Protein AF-A0A0M8N2H1-F1 (afdb_monomer_lite)

InterPro domains:
  IPR018625 Protein Pet100 [PF09803] (1-75)
  IPR018625 Protein Pet100 [PTHR33968] (1-78)

pLDDT: mean 85.59, std 9.1, range [52.84, 96.0]

Foldseek 3Di:
DCPVVVVVVVVCCVVVVVVVVCVVCVPCVCVVVDDPCPDPDPVPDDDDDDDPVSVVVVVVVVVVVVVVVVVVVVVVVVVPD

Radius of gyration: 32.96 Å; chains: 1; bounding box: 69×25×82 Å

Secondary structure (DSSP, 8-state):
--HHHHHHHHHHHHHHHHHHHHHHHHTSHHHHH--TT-SPPGGGS-----SHHHHHHHHHHHHHHHHHHHHHHHHHHHTT-

Organism: Escovopsis weberi (NCBI:txid150374)

Structure (mmCIF, N/CA/C/O backbone):
data_AF-A0A0M8N2H1-F1
#
_entry.id   AF-A0A0M8N2H1-F1
#
loop_
_atom_site.group_PDB
_atom_site.id
_atom_site.type_symbol
_atom_site.label_atom_id
_atom_site.label_alt_id
_atom_site.label_comp_id
_atom_site.label_asym_id
_atom_site.label_entity_id
_atom_site.label_seq_id
_atom_site.pdbx_PDB_ins_code
_atom_site.Cartn_x
_atom_site.Cartn_y
_atom_site.Cartn_z
_atom_site.occupancy
_atom_site.B_iso_or_equiv
_atom_site.auth_seq_id
_atom_site.auth_comp_id
_atom_site.auth_asym_id
_atom_site.auth_atom_id
_atom_site.pdbx_PDB_model_num
ATOM 1 N N . MET A 1 1 ? 38.106 16.231 -35.743 1.00 52.84 1 MET A N 1
ATOM 2 C CA . MET A 1 1 ? 36.917 15.583 -36.340 1.00 52.84 1 MET A CA 1
ATOM 3 C C . MET A 1 1 ? 36.291 14.630 -35.321 1.00 52.84 1 MET A C 1
ATOM 5 O O . MET A 1 1 ? 36.591 13.449 -35.336 1.00 52.84 1 MET A O 1
ATOM 9 N N . GLY A 1 2 ? 35.483 15.146 -34.389 1.00 63.16 2 GLY A N 1
ATOM 10 C CA . GLY A 1 2 ? 34.807 14.323 -33.368 1.00 63.16 2 GLY A CA 1
ATOM 11 C C . GLY A 1 2 ? 33.372 14.758 -33.039 1.00 63.16 2 GLY A C 1
ATOM 12 O O . GLY A 1 2 ? 32.705 14.079 -32.270 1.00 63.16 2 GLY A O 1
ATOM 13 N N . GLY A 1 3 ? 32.885 15.861 -33.627 1.00 61.75 3 GLY A N 1
ATOM 14 C CA . GLY A 1 3 ? 31.574 16.444 -33.305 1.00 61.75 3 GLY A CA 1
ATOM 15 C C . GLY A 1 3 ? 30.390 15.559 -33.702 1.00 61.75 3 GLY A C 1
ATOM 16 O O . GLY A 1 3 ? 29.542 15.274 -32.866 1.00 61.75 3 GLY A O 1
ATOM 17 N N . LEU A 1 4 ? 30.390 15.030 -34.932 1.00 66.19 4 LEU A N 1
ATOM 18 C CA . LEU A 1 4 ? 29.327 14.146 -35.437 1.00 66.19 4 LEU A CA 1
ATOM 19 C C . LEU A 1 4 ? 29.151 12.875 -34.585 1.00 66.19 4 LEU A C 1
ATOM 21 O O . LEU A 1 4 ? 28.029 12.486 -34.279 1.00 66.19 4 LEU A O 1
ATOM 25 N N . ASN A 1 5 ? 30.246 12.263 -34.127 1.00 76.31 5 ASN A N 1
ATOM 26 C CA . ASN A 1 5 ? 30.181 11.063 -33.284 1.00 76.31 5 ASN A CA 1
ATOM 27 C C . ASN A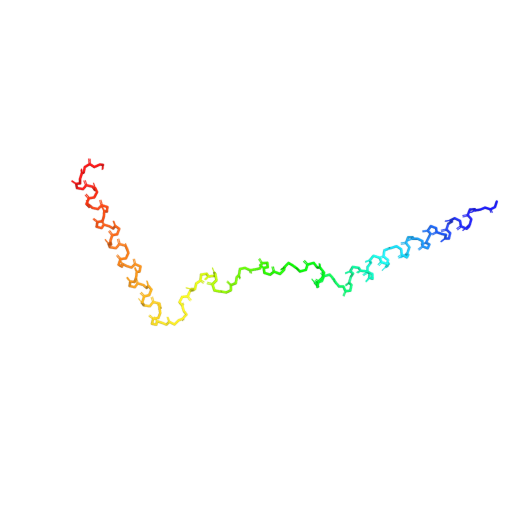 1 5 ? 29.643 11.367 -31.875 1.00 76.31 5 ASN A C 1
ATOM 29 O O . ASN A 1 5 ? 28.931 10.545 -31.298 1.00 76.31 5 ASN A O 1
ATOM 33 N N . LEU A 1 6 ? 29.944 12.552 -31.330 1.00 84.69 6 LEU A N 1
ATOM 34 C CA . LEU A 1 6 ? 29.423 12.985 -30.031 1.00 84.69 6 LEU A CA 1
ATOM 35 C C . LEU A 1 6 ? 27.919 13.278 -30.084 1.00 84.69 6 LEU A C 1
ATOM 37 O O . LEU A 1 6 ? 27.195 12.955 -29.144 1.00 84.69 6 LEU A O 1
ATOM 41 N N . GLU A 1 7 ? 27.441 13.874 -31.175 1.00 86.94 7 GLU A N 1
ATOM 42 C CA . GLU A 1 7 ? 26.018 14.166 -31.369 1.00 86.94 7 GLU A CA 1
ATOM 43 C C . GLU A 1 7 ? 25.189 12.889 -31.511 1.00 86.94 7 GLU A C 1
ATOM 45 O O . GLU A 1 7 ? 24.145 12.770 -30.867 1.00 86.94 7 GLU A O 1
ATOM 50 N N . VAL A 1 8 ? 25.692 11.902 -32.259 1.00 86.69 8 VAL A N 1
ATOM 51 C CA . VAL A 1 8 ? 25.060 10.580 -32.391 1.00 86.69 8 VAL A CA 1
ATOM 52 C C . VAL A 1 8 ? 25.039 9.837 -31.051 1.00 86.69 8 VAL A C 1
ATOM 54 O O . VAL A 1 8 ? 24.012 9.269 -30.682 1.00 86.69 8 VAL A O 1
ATOM 57 N N . PHE A 1 9 ? 26.126 9.891 -30.274 1.00 89.19 9 PHE A N 1
ATOM 58 C CA . PHE A 1 9 ? 26.170 9.298 -28.934 1.00 89.19 9 PHE A CA 1
ATOM 59 C C . PHE A 1 9 ? 25.180 9.966 -27.966 1.00 89.19 9 PHE A C 1
ATOM 61 O O . PHE A 1 9 ? 24.452 9.282 -27.241 1.00 89.19 9 PHE A O 1
ATOM 68 N N . LYS A 1 10 ? 25.108 11.302 -27.975 1.00 87.50 10 LYS A N 1
ATOM 69 C CA . LYS A 1 10 ? 24.160 12.072 -27.158 1.00 87.50 10 LYS A CA 1
ATOM 70 C C . LYS A 1 10 ? 22.714 11.735 -27.520 1.00 87.50 10 LYS A C 1
ATOM 72 O O . LYS A 1 10 ? 21.911 11.476 -26.629 1.00 87.50 10 LYS A O 1
ATOM 77 N N . PHE A 1 11 ? 22.400 11.691 -28.815 1.00 91.44 11 PHE A N 1
ATOM 78 C CA . PHE A 1 11 ? 21.080 11.306 -29.308 1.00 91.44 11 PHE A CA 1
ATOM 79 C C . PHE A 1 11 ? 20.715 9.879 -28.882 1.00 91.44 11 PHE A C 1
ATOM 81 O O . PHE A 1 11 ? 19.657 9.667 -28.293 1.00 91.44 11 PHE A O 1
ATOM 88 N N . GLY A 1 12 ? 21.621 8.919 -29.091 1.00 90.69 12 GLY A N 1
ATOM 89 C CA . GLY A 1 12 ? 21.428 7.535 -28.658 1.00 90.69 12 GLY A CA 1
ATOM 90 C C . GLY A 1 12 ? 21.192 7.428 -27.153 1.00 90.69 12 GLY A C 1
ATOM 91 O O . GLY A 1 12 ? 20.273 6.740 -26.726 1.00 90.69 12 GLY A O 1
ATOM 92 N N . THR A 1 13 ? 21.944 8.175 -26.345 1.00 92.38 13 THR A N 1
ATOM 93 C CA . THR A 1 13 ? 21.773 8.194 -24.887 1.00 92.38 13 THR A CA 1
ATOM 94 C C . THR A 1 13 ? 20.412 8.764 -24.491 1.00 92.38 13 THR A C 1
ATOM 96 O O . THR A 1 13 ? 19.716 8.164 -23.681 1.00 92.38 13 THR A O 1
ATOM 99 N N . TYR A 1 14 ? 19.987 9.880 -25.086 1.00 91.25 14 TYR A N 1
ATOM 100 C CA . TYR A 1 14 ? 18.696 10.506 -24.779 1.00 91.25 14 TYR A CA 1
ATOM 101 C C . TYR A 1 14 ? 17.485 9.687 -25.219 1.00 91.25 14 TYR A C 1
ATOM 103 O O . TYR A 1 14 ? 16.422 9.844 -24.630 1.00 91.25 14 TYR A O 1
ATOM 111 N N . VAL A 1 15 ? 17.631 8.804 -26.206 1.00 92.25 15 VAL A N 1
ATOM 112 C CA . VAL A 1 15 ? 16.565 7.879 -26.610 1.00 92.25 15 VAL A CA 1
ATOM 113 C C . VAL A 1 15 ? 16.606 6.597 -25.774 1.00 92.25 15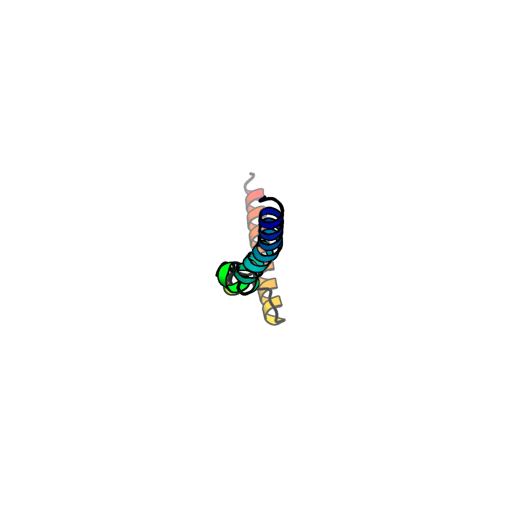 VAL A C 1
ATOM 115 O O . 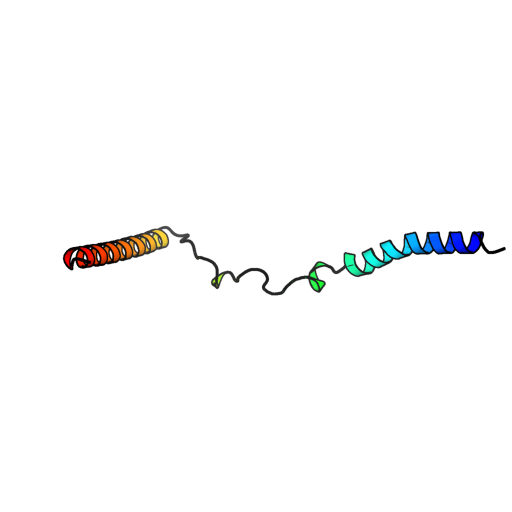VAL A 1 15 ? 15.589 6.182 -25.224 1.00 92.25 15 VAL A O 1
ATOM 118 N N . LEU A 1 16 ? 17.777 5.976 -25.624 1.00 93.12 16 LEU A N 1
ATOM 119 C CA . LEU A 1 16 ? 17.914 4.678 -24.957 1.00 93.12 16 LEU A CA 1
ATOM 120 C C . LEU A 1 16 ? 17.753 4.766 -23.439 1.00 93.12 16 LEU A C 1
ATOM 122 O O . LEU A 1 16 ? 17.213 3.842 -22.838 1.00 93.12 16 LEU A O 1
ATOM 126 N N . PHE A 1 17 ? 18.185 5.859 -22.811 1.00 91.50 17 PHE A N 1
ATOM 127 C CA . PHE A 1 17 ? 18.078 6.039 -21.364 1.00 91.50 17 PHE A CA 1
ATOM 128 C C . PHE A 1 17 ? 16.621 6.029 -20.863 1.00 91.50 17 PHE A C 1
ATOM 130 O O . PHE A 1 17 ? 16.307 5.191 -20.014 1.00 91.50 17 PHE A O 1
ATOM 137 N N . PRO A 1 18 ? 15.694 6.864 -21.382 1.00 92.25 18 PRO A N 1
ATOM 138 C CA . PRO A 1 18 ? 14.300 6.816 -20.946 1.00 92.25 18 PRO A CA 1
ATOM 139 C C . PRO A 1 18 ? 13.612 5.500 -21.324 1.00 92.25 18 PRO A C 1
ATOM 141 O O . PRO A 1 18 ? 12.871 4.962 -20.506 1.00 92.25 18 PRO A O 1
ATOM 144 N N . ILE A 1 19 ? 13.892 4.929 -22.503 1.00 91.75 19 ILE A N 1
ATOM 145 C CA . ILE A 1 19 ? 13.324 3.631 -22.911 1.00 91.75 19 ILE A CA 1
ATOM 146 C C . ILE A 1 19 ? 13.787 2.513 -21.967 1.00 91.75 19 ILE A C 1
ATOM 148 O O . ILE A 1 19 ? 12.976 1.696 -21.537 1.00 91.75 19 ILE A O 1
ATOM 152 N N . GLY A 1 20 ? 15.067 2.495 -21.592 1.00 90.44 20 GLY A N 1
ATOM 153 C CA . GLY A 1 20 ? 15.624 1.521 -20.655 1.00 90.44 20 GLY A CA 1
ATOM 154 C C . GLY A 1 20 ? 15.031 1.648 -19.252 1.00 90.44 20 GLY A C 1
ATOM 155 O O . GLY A 1 20 ? 14.660 0.640 -18.651 1.00 90.44 20 GLY A O 1
ATOM 156 N N . ILE A 1 21 ? 14.864 2.877 -18.752 1.00 88.62 21 ILE A N 1
ATOM 157 C CA . ILE A 1 21 ? 14.181 3.140 -17.476 1.00 88.62 21 ILE A CA 1
ATOM 158 C C . ILE A 1 21 ? 12.729 2.655 -17.536 1.00 88.62 21 ILE A C 1
ATOM 160 O O . ILE A 1 21 ? 12.283 1.961 -16.623 1.00 88.62 21 ILE A O 1
ATOM 164 N N . MET A 1 22 ? 1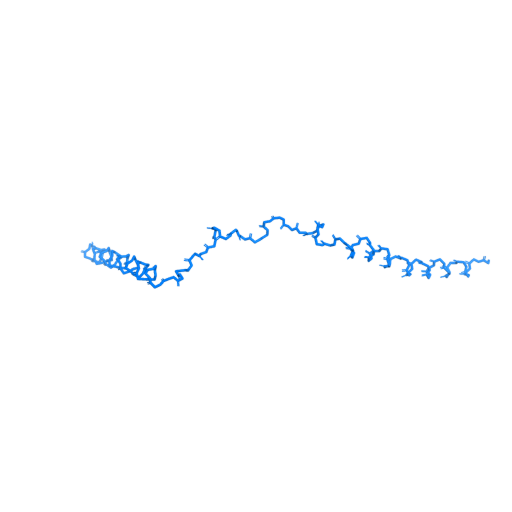2.001 2.954 -18.616 1.00 88.62 22 MET A N 1
ATOM 165 C CA . MET A 1 22 ? 10.628 2.475 -18.788 1.00 88.62 22 MET A CA 1
ATOM 166 C C . MET A 1 22 ? 10.548 0.953 -18.906 1.00 88.62 22 MET A C 1
ATOM 168 O O . MET A 1 22 ? 9.626 0.364 -18.361 1.00 88.62 22 MET A O 1
ATOM 172 N N . TYR A 1 23 ? 11.501 0.291 -19.556 1.00 87.44 23 TYR A N 1
ATOM 173 C CA . TYR A 1 23 ? 11.516 -1.169 -19.641 1.00 87.44 23 TYR A CA 1
ATOM 174 C C . TYR A 1 23 ? 11.783 -1.819 -18.275 1.00 87.44 23 TYR A C 1
ATOM 176 O O . TYR A 1 23 ? 11.094 -2.764 -17.884 1.00 87.44 23 TYR A O 1
ATOM 184 N N . TYR A 1 24 ? 12.751 -1.283 -17.528 1.00 84.81 24 TYR A N 1
ATOM 185 C CA . TYR A 1 24 ? 13.161 -1.814 -16.229 1.00 84.81 24 TYR A CA 1
ATOM 186 C C . TYR A 1 24 ? 12.122 -1.577 -15.128 1.00 84.81 24 TYR A C 1
ATOM 188 O O . TYR A 1 24 ? 11.858 -2.474 -14.329 1.00 84.81 24 TYR A O 1
ATOM 196 N N . PHE A 1 25 ? 11.527 -0.382 -15.072 1.00 83.19 25 PHE A N 1
ATOM 197 C CA . PHE A 1 25 ? 10.524 -0.057 -14.058 1.00 83.19 25 PHE A CA 1
ATOM 198 C C . PHE A 1 25 ? 9.095 -0.335 -14.531 1.00 83.19 25 PHE A C 1
ATOM 200 O O . PHE A 1 25 ? 8.297 -0.852 -13.758 1.00 83.19 25 PHE A O 1
ATOM 207 N N . GLY A 1 26 ? 8.766 -0.051 -15.791 1.00 79.25 26 GLY A N 1
ATOM 208 C CA . GLY A 1 26 ? 7.398 -0.069 -16.325 1.00 79.25 26 GLY A CA 1
ATOM 209 C C . GLY A 1 26 ? 6.735 -1.444 -16.400 1.00 79.25 26 GLY A C 1
ATOM 210 O O . GLY A 1 26 ? 5.512 -1.523 -16.388 1.00 79.25 26 GLY A O 1
ATOM 211 N N . THR A 1 27 ? 7.508 -2.529 -16.443 1.00 80.31 27 THR A N 1
ATOM 212 C CA . THR A 1 27 ? 6.968 -3.892 -16.600 1.00 80.31 27 THR A CA 1
ATOM 213 C C . THR A 1 27 ? 6.703 -4.610 -15.274 1.00 80.31 27 THR A C 1
ATOM 215 O O . THR A 1 27 ? 6.064 -5.661 -15.269 1.00 80.31 27 THR A O 1
ATOM 218 N N . ASN A 1 28 ? 7.176 -4.072 -14.140 1.00 76.50 28 ASN A N 1
ATOM 219 C CA . ASN A 1 28 ? 7.105 -4.754 -12.842 1.00 76.50 28 ASN A CA 1
ATOM 220 C C . ASN A 1 28 ? 6.918 -3.800 -11.645 1.00 76.50 28 ASN A C 1
ATOM 222 O O . ASN A 1 28 ? 7.359 -4.106 -10.541 1.00 76.50 28 ASN A O 1
ATOM 226 N N . LEU A 1 29 ? 6.290 -2.632 -11.833 1.00 76.19 29 LEU A N 1
ATOM 227 C CA . LEU A 1 29 ? 6.071 -1.695 -10.720 1.00 76.19 29 LEU A CA 1
ATOM 228 C C . LEU A 1 29 ? 5.253 -2.318 -9.586 1.00 76.19 29 LEU A C 1
ATOM 230 O O . LEU A 1 29 ? 5.620 -2.163 -8.428 1.00 76.19 29 LEU A O 1
ATOM 234 N N . ASP A 1 30 ? 4.174 -3.023 -9.924 1.00 75.25 30 ASP A N 1
ATOM 235 C CA . ASP A 1 30 ? 3.236 -3.551 -8.934 1.00 75.25 30 ASP A CA 1
ATOM 236 C C . ASP A 1 30 ? 3.940 -4.532 -7.984 1.00 75.25 30 ASP A C 1
ATOM 238 O O . ASP A 1 30 ? 4.150 -4.221 -6.822 1.00 75.25 30 ASP A O 1
ATOM 242 N N . ASN A 1 31 ? 4.485 -5.638 -8.493 1.00 77.50 31 ASN A N 1
ATOM 243 C CA . ASN A 1 31 ? 5.172 -6.637 -7.663 1.00 77.50 31 ASN A CA 1
ATOM 244 C C . ASN A 1 31 ? 6.402 -6.074 -6.910 1.00 77.50 31 ASN A C 1
ATOM 246 O O . ASN A 1 31 ? 6.698 -6.477 -5.787 1.00 77.50 31 ASN A O 1
ATOM 250 N N . ARG A 1 32 ? 7.125 -5.109 -7.494 1.00 76.62 32 ARG A N 1
ATOM 251 C CA . ARG A 1 32 ? 8.349 -4.571 -6.882 1.00 76.62 32 ARG A CA 1
ATOM 252 C C . ARG A 1 32 ? 8.101 -3.507 -5.814 1.00 76.62 32 ARG A C 1
ATOM 254 O O . ARG A 1 32 ? 8.939 -3.348 -4.928 1.00 76.62 32 ARG A O 1
ATOM 261 N N . PHE A 1 33 ? 6.998 -2.768 -5.913 1.00 77.81 33 PHE A N 1
ATOM 262 C CA . PHE A 1 33 ? 6.674 -1.657 -5.014 1.00 77.81 33 PHE A CA 1
ATOM 263 C C . PHE A 1 33 ? 5.405 -1.887 -4.183 1.00 77.81 33 PHE A C 1
ATOM 265 O O . PHE A 1 33 ? 5.055 -1.025 -3.376 1.00 77.81 33 PHE A O 1
ATOM 272 N N . THR A 1 34 ? 4.726 -3.031 -4.312 1.00 81.50 34 THR A N 1
ATOM 273 C CA . THR A 1 34 ? 3.628 -3.387 -3.409 1.00 81.50 34 THR A CA 1
ATOM 274 C C . THR A 1 34 ? 4.148 -3.573 -1.992 1.00 81.50 34 THR A C 1
ATOM 276 O O . THR A 1 34 ? 4.986 -4.434 -1.720 1.00 81.50 34 THR A O 1
ATOM 279 N N . VAL A 1 35 ? 3.603 -2.794 -1.064 1.00 81.69 35 VAL A N 1
ATOM 280 C CA . VAL A 1 35 ? 3.799 -3.020 0.365 1.00 81.69 35 VAL A CA 1
ATOM 281 C C . VAL A 1 35 ? 2.808 -4.096 0.803 1.00 81.69 35 VAL A C 1
ATOM 283 O O . VAL A 1 35 ? 1.592 -3.897 0.761 1.00 81.69 35 VAL A O 1
ATOM 286 N N . GLY A 1 36 ? 3.326 -5.260 1.199 1.00 83.25 36 GLY A N 1
ATOM 287 C CA . GLY A 1 36 ? 2.503 -6.348 1.721 1.00 83.25 36 GLY A CA 1
ATOM 288 C C . GLY A 1 36 ? 1.750 -5.903 2.975 1.00 83.25 36 GLY A C 1
ATOM 289 O O . GLY A 1 36 ? 2.361 -5.407 3.917 1.00 83.25 36 GLY A O 1
ATOM 290 N N . GLY A 1 37 ? 0.424 -6.065 2.979 1.00 79.00 37 GLY A N 1
ATOM 291 C CA . GLY A 1 37 ? -0.414 -5.652 4.110 1.00 79.00 37 GLY A CA 1
ATOM 292 C C . GLY A 1 37 ? -0.561 -4.136 4.268 1.00 79.00 37 GLY A C 1
ATOM 293 O O . GLY A 1 37 ? -0.793 -3.673 5.377 1.00 79.00 37 GLY A O 1
ATOM 294 N N . PHE A 1 38 ? -0.419 -3.360 3.183 1.00 82.94 38 PHE A N 1
ATOM 295 C CA . PHE A 1 38 ? -0.649 -1.910 3.211 1.00 82.94 38 PHE A CA 1
ATOM 296 C C . PHE A 1 38 ? -2.029 -1.537 3.774 1.00 82.94 38 PHE A C 1
ATOM 298 O O . PHE A 1 38 ? -2.158 -0.574 4.526 1.00 82.94 38 PHE A O 1
ATOM 305 N N . TRP A 1 39 ? -3.056 -2.307 3.410 1.00 83.31 39 TRP A N 1
ATOM 306 C CA . TRP A 1 39 ? -4.406 -2.124 3.926 1.00 83.31 39 TRP A CA 1
ATOM 307 C C . TRP A 1 39 ? -4.615 -2.956 5.196 1.00 83.31 39 TRP A C 1
ATOM 309 O O . TRP A 1 39 ? -4.172 -4.110 5.231 1.00 83.31 39 TRP A O 1
ATOM 319 N N . PRO A 1 40 ? -5.305 -2.402 6.213 1.00 86.62 40 PRO A N 1
ATOM 320 C CA . PRO A 1 40 ? -5.689 -3.160 7.395 1.00 86.62 40 PRO A CA 1
ATOM 321 C C . PRO A 1 40 ? -6.522 -4.363 6.972 1.00 86.62 40 PRO A C 1
ATOM 323 O O . PRO A 1 40 ? -7.284 -4.308 5.998 1.00 86.62 40 PRO A O 1
ATOM 326 N N . LYS A 1 41 ? -6.348 -5.468 7.688 1.00 85.88 41 LYS A N 1
ATOM 327 C CA . LYS A 1 41 ? -7.048 -6.694 7.326 1.00 85.88 41 LYS A CA 1
ATOM 328 C C . LYS A 1 41 ? -8.549 -6.525 7.593 1.00 85.88 41 LYS A C 1
ATOM 330 O O . LYS A 1 41 ? -8.915 -5.775 8.499 1.00 85.88 41 LYS A O 1
ATOM 335 N N . PRO A 1 42 ? -9.434 -7.219 6.858 1.00 80.56 42 PRO A N 1
ATOM 336 C CA . PRO A 1 42 ? -10.876 -7.130 7.084 1.00 80.56 42 PRO A CA 1
ATOM 337 C C . PRO A 1 42 ? -11.286 -7.396 8.540 1.00 80.56 42 PRO A C 1
ATOM 339 O O . PRO A 1 42 ? -12.236 -6.788 9.023 1.00 80.56 42 PRO A O 1
ATOM 342 N N . GLU A 1 43 ? -10.540 -8.243 9.256 1.00 81.69 43 GLU A N 1
ATOM 343 C CA . GLU A 1 43 ? -10.782 -8.559 10.669 1.00 81.69 43 GLU A CA 1
ATOM 344 C C . GLU A 1 43 ? -10.474 -7.379 11.607 1.00 81.69 43 GLU A C 1
ATOM 346 O O . GLU A 1 43 ? -11.049 -7.277 12.688 1.00 81.69 43 GLU A O 1
ATOM 351 N N . GLU A 1 44 ? -9.581 -6.478 11.196 1.00 80.38 44 GLU A N 1
ATOM 352 C CA . GLU A 1 44 ? -9.192 -5.270 11.936 1.00 80.38 44 GLU A CA 1
ATOM 353 C C . GLU A 1 44 ? -10.106 -4.079 11.610 1.00 80.38 44 GLU A C 1
ATOM 355 O O . GLU A 1 44 ? -10.082 -3.054 12.296 1.00 80.38 44 GLU A O 1
ATOM 360 N N . CYS A 1 45 ? -10.928 -4.193 10.564 1.00 83.31 45 CYS A N 1
ATOM 361 C CA . CYS A 1 45 ? -11.888 -3.166 10.200 1.00 83.31 45 CYS A CA 1
ATOM 362 C C . CYS A 1 45 ? -13.110 -3.178 11.128 1.00 83.31 45 CYS A C 1
ATOM 364 O O . CYS A 1 45 ? -13.506 -4.191 11.707 1.00 83.31 45 CYS A O 1
ATOM 366 N N . ASN A 1 46 ? -13.760 -2.019 11.245 1.00 83.12 46 ASN A N 1
ATOM 367 C CA . ASN A 1 46 ? -15.024 -1.932 11.964 1.00 83.12 46 ASN A CA 1
ATOM 368 C C . ASN A 1 46 ? -16.101 -2.755 11.235 1.00 83.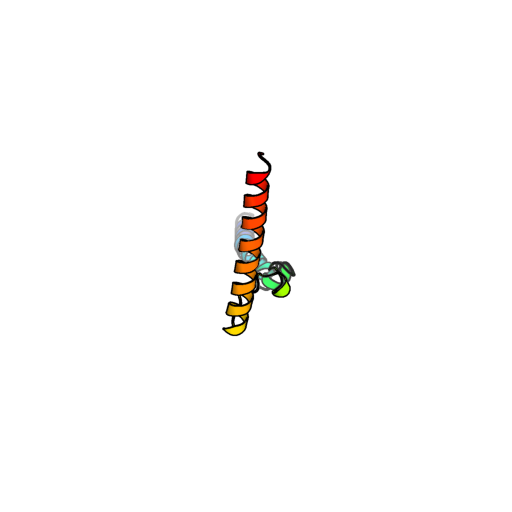12 46 ASN A C 1
ATOM 370 O O . ASN A 1 46 ? -16.361 -2.533 10.051 1.00 83.12 46 ASN A O 1
ATOM 374 N N . HIS A 1 47 ? -16.738 -3.679 11.951 1.00 80.12 47 HIS A N 1
ATOM 375 C CA . HIS A 1 47 ? -17.801 -4.518 11.411 1.00 80.12 47 HIS A CA 1
ATOM 376 C C . HIS A 1 47 ? -19.137 -3.804 11.607 1.00 80.12 47 HIS A C 1
ATOM 378 O O . HIS A 1 47 ? -19.666 -3.734 12.715 1.00 80.12 47 HIS A O 1
ATOM 384 N N . VAL A 1 48 ? -19.668 -3.234 10.526 1.00 84.00 48 VAL A N 1
ATOM 385 C CA . VAL A 1 48 ? -21.015 -2.657 10.540 1.00 84.00 48 VAL A CA 1
ATOM 386 C C . VAL A 1 48 ? -22.026 -3.805 10.455 1.00 84.00 48 VAL A C 1
ATOM 388 O O . VAL A 1 48 ? -21.867 -4.645 9.563 1.00 84.00 48 VAL A O 1
ATOM 391 N N . PRO A 1 49 ? -23.045 -3.849 11.334 1.00 86.69 49 PRO A N 1
ATOM 392 C CA . PRO A 1 49 ? -24.120 -4.833 11.251 1.00 86.69 49 PRO A CA 1
ATOM 393 C C . PRO A 1 49 ? -24.768 -4.802 9.865 1.00 86.69 49 PRO A C 1
ATOM 395 O O . PRO A 1 49 ? -25.117 -3.721 9.378 1.00 86.69 49 PRO A O 1
ATOM 398 N N . LYS A 1 50 ? -24.910 -5.962 9.219 1.00 86.25 50 LYS A N 1
ATOM 399 C CA . LYS A 1 50 ? -25.504 -6.056 7.872 1.00 86.25 50 LYS A CA 1
ATOM 400 C C . LYS A 1 50 ? -26.927 -6.592 7.916 1.00 86.25 50 LYS A C 1
ATOM 402 O O . LYS A 1 50 ? -27.750 -6.169 7.106 1.00 86.25 50 LYS A O 1
ATOM 407 N N . ASP A 1 51 ? -27.220 -7.457 8.881 1.00 91.69 51 ASP A N 1
ATOM 408 C CA . ASP A 1 51 ? -28.537 -8.058 9.048 1.00 91.69 51 ASP A CA 1
ATOM 409 C C . ASP A 1 51 ? -29.393 -7.316 10.077 1.00 91.69 51 ASP A C 1
ATOM 411 O O . ASP A 1 51 ? -28.902 -6.711 11.032 1.00 91.69 51 ASP A O 1
ATOM 415 N N . ARG A 1 52 ? -30.718 -7.382 9.906 1.00 90.38 52 ARG A N 1
ATOM 416 C CA . ARG A 1 52 ? -31.676 -6.696 10.789 1.00 90.38 52 ARG A CA 1
ATOM 417 C C . ARG A 1 52 ? -31.523 -7.119 12.251 1.00 90.38 52 ARG A C 1
ATOM 419 O O . ARG A 1 52 ? -31.610 -6.274 13.138 1.00 90.38 52 ARG A O 1
ATOM 426 N N . ASP A 1 53 ? -31.305 -8.404 12.496 1.00 92.56 53 ASP A N 1
ATOM 427 C CA . ASP A 1 53 ? -31.191 -8.930 13.856 1.00 92.56 53 ASP A CA 1
ATOM 428 C C . ASP A 1 53 ? -29.878 -8.484 14.520 1.00 92.56 53 ASP A C 1
ATOM 430 O O . ASP A 1 53 ? -29.877 -8.118 15.696 1.00 92.56 53 ASP A O 1
ATOM 434 N N . GLU A 1 54 ? -28.786 -8.388 13.751 1.00 90.38 54 GLU A N 1
ATOM 435 C CA . GLU A 1 54 ? -27.514 -7.814 14.212 1.00 90.38 54 GLU A CA 1
ATOM 436 C C . GLU A 1 54 ? -27.661 -6.328 14.565 1.00 90.38 54 GLU A C 1
ATOM 438 O O . GLU A 1 54 ? -27.146 -5.876 15.588 1.00 90.38 54 GLU A O 1
ATOM 443 N N . VAL A 1 55 ? -28.403 -5.566 13.752 1.00 92.06 55 VAL A N 1
ATOM 444 C CA . VAL A 1 55 ? -28.689 -4.145 14.012 1.00 92.06 55 VAL A CA 1
ATOM 445 C C . VAL A 1 55 ? -29.452 -3.977 15.324 1.00 92.06 55 VAL A C 1
ATOM 447 O O . VAL A 1 55 ? -29.125 -3.097 16.120 1.00 92.06 55 VAL A O 1
ATOM 450 N N . VAL A 1 56 ? -30.459 -4.819 15.571 1.00 94.44 56 VAL A N 1
ATOM 451 C CA . VAL A 1 56 ? -31.246 -4.775 16.812 1.00 94.44 56 VAL A CA 1
ATOM 452 C C . VAL A 1 56 ? -30.372 -5.126 18.019 1.00 94.44 56 VAL A C 1
ATOM 454 O O . VAL A 1 56 ? -30.403 -4.408 19.020 1.00 94.44 56 VAL A O 1
ATOM 457 N N . ALA A 1 57 ? -29.548 -6.171 17.928 1.00 93.38 57 ALA A N 1
ATOM 458 C CA . ALA A 1 57 ? -28.633 -6.557 19.002 1.00 93.38 57 ALA A CA 1
ATOM 459 C C . ALA A 1 57 ? -27.615 -5.446 19.328 1.00 93.38 57 ALA A C 1
ATOM 461 O O . ALA A 1 57 ? -27.411 -5.102 20.496 1.00 93.38 57 ALA A O 1
ATOM 462 N N . GLU A 1 58 ? -27.026 -4.831 18.301 1.00 91.94 58 GLU A N 1
ATOM 463 C CA . GLU A 1 58 ? -26.091 -3.717 18.461 1.00 91.94 58 GLU A CA 1
ATOM 464 C C . GLU A 1 58 ? -26.783 -2.474 19.048 1.00 91.94 58 GLU A C 1
ATOM 466 O O . GLU A 1 58 ? -26.231 -1.812 19.929 1.00 91.94 58 GLU A O 1
ATOM 471 N N . TYR A 1 59 ? -28.029 -2.194 18.650 1.00 92.38 59 TYR A N 1
ATOM 472 C CA . TYR A 1 59 ? -28.834 -1.122 19.238 1.00 92.38 59 TYR A CA 1
ATOM 473 C C . TYR A 1 59 ? -29.054 -1.328 20.743 1.00 92.38 59 TYR A C 1
ATOM 475 O O . TYR A 1 59 ? -28.821 -0.409 21.532 1.00 92.38 59 TYR A O 1
ATOM 483 N N . HIS A 1 60 ? -29.436 -2.537 21.164 1.00 95.19 60 HIS A N 1
ATOM 484 C CA . HIS A 1 60 ? -29.597 -2.855 22.585 1.00 95.19 60 HIS A CA 1
ATOM 485 C C . HIS A 1 60 ? -28.288 -2.673 23.365 1.00 95.19 60 HIS A C 1
ATOM 487 O O . HIS A 1 60 ? -28.292 -2.012 24.407 1.00 95.19 60 HIS A O 1
ATOM 493 N N . ARG A 1 61 ? -27.156 -3.137 22.815 1.00 93.25 61 ARG A N 1
ATOM 494 C CA . ARG A 1 61 ? -25.816 -2.930 23.394 1.00 93.25 61 ARG A CA 1
ATOM 495 C C . ARG A 1 61 ? -25.498 -1.447 23.608 1.00 93.25 61 ARG A C 1
ATOM 497 O O . ARG A 1 61 ? -24.954 -1.063 24.648 1.00 93.25 61 ARG A O 1
ATOM 504 N N . ILE A 1 62 ? -25.817 -0.601 22.627 1.00 93.44 62 ILE A N 1
ATOM 505 C CA . ILE A 1 62 ? -25.592 0.850 22.701 1.00 93.44 62 ILE A CA 1
ATOM 506 C C . ILE A 1 62 ? -26.462 1.474 23.798 1.00 93.44 62 ILE A C 1
ATOM 508 O O . ILE A 1 62 ? -25.950 2.240 24.619 1.00 93.44 62 ILE A O 1
ATOM 512 N N . VAL A 1 63 ? -27.751 1.131 23.845 1.00 96.00 63 VAL A N 1
ATOM 513 C CA . VAL A 1 63 ? -28.698 1.661 24.837 1.00 96.00 63 VAL A CA 1
ATOM 514 C C . VAL A 1 63 ? -28.296 1.268 26.260 1.00 96.00 63 VAL A C 1
ATOM 516 O O . VAL A 1 63 ? -28.311 2.109 27.159 1.00 96.00 63 VAL A O 1
ATOM 519 N N . GLU A 1 64 ? -27.888 0.022 26.490 1.00 96.00 64 GLU A N 1
ATOM 520 C CA . GLU A 1 64 ? -27.405 -0.433 27.799 1.00 96.00 64 GLU A CA 1
ATOM 521 C C . GLU A 1 64 ? -26.155 0.328 28.243 1.00 96.00 64 GLU A C 1
ATOM 523 O O . GLU A 1 64 ? -26.088 0.823 29.372 1.00 96.00 64 GLU A O 1
ATOM 528 N N . ARG A 1 65 ? -25.190 0.510 27.333 1.00 95.06 65 ARG A N 1
ATOM 529 C CA . ARG A 1 65 ? -23.985 1.303 27.601 1.00 95.06 65 ARG A CA 1
ATOM 530 C C . ARG A 1 65 ? -24.326 2.746 27.975 1.00 95.06 65 ARG A C 1
ATOM 532 O O . ARG A 1 65 ? -23.702 3.299 28.880 1.00 95.06 65 ARG A O 1
ATOM 539 N N . GLN A 1 66 ? -25.293 3.359 27.292 1.00 95.50 66 GLN A N 1
ATOM 540 C CA . GLN A 1 66 ? -25.745 4.718 27.599 1.00 95.50 66 GLN A CA 1
ATOM 541 C C . GLN A 1 66 ? -26.398 4.800 28.980 1.00 95.50 66 GLN A C 1
ATOM 543 O O . GLN A 1 66 ? -26.045 5.682 29.758 1.00 95.50 66 GLN A O 1
ATOM 548 N N . LYS A 1 67 ? -27.279 3.853 29.323 1.00 95.88 67 LYS A N 1
ATOM 549 C CA . LYS A 1 67 ? -27.914 3.793 30.649 1.00 95.88 67 LYS A CA 1
ATOM 550 C C . LYS A 1 67 ? -26.885 3.672 31.770 1.00 95.88 67 LYS A C 1
ATOM 552 O O . LYS A 1 67 ? -26.982 4.379 32.769 1.00 95.88 67 LYS A O 1
ATOM 557 N N . LEU A 1 68 ? -25.875 2.816 31.596 1.00 95.69 68 LEU A N 1
ATOM 558 C CA . LEU A 1 68 ? -24.791 2.671 32.569 1.00 95.69 68 LEU A CA 1
ATOM 559 C C . LEU A 1 68 ? -24.001 3.973 32.733 1.00 95.69 68 LEU A C 1
ATOM 561 O O . LEU A 1 68 ? -23.734 4.376 33.863 1.00 95.69 68 LEU A O 1
ATOM 565 N N . ARG A 1 69 ? -23.664 4.654 31.629 1.00 94.81 69 ARG A N 1
ATOM 566 C CA . ARG A 1 69 ? -22.988 5.962 31.674 1.00 94.81 69 ARG A CA 1
ATOM 567 C C . ARG A 1 69 ? -23.815 6.999 32.428 1.00 94.81 69 ARG A C 1
ATOM 569 O O . ARG A 1 69 ? -23.297 7.585 33.369 1.00 94.81 69 ARG A O 1
ATOM 576 N N . GLN A 1 70 ? -25.099 7.132 32.104 1.00 94.94 70 GLN A N 1
ATOM 577 C CA . GLN A 1 70 ? -26.007 8.058 32.790 1.00 94.94 70 GLN A CA 1
ATOM 578 C C . GLN A 1 70 ? -26.128 7.743 34.287 1.00 94.94 70 GLN A C 1
ATOM 580 O O . GLN A 1 70 ? -26.080 8.645 35.115 1.00 94.94 70 GLN A O 1
ATOM 585 N N . ALA A 1 71 ? -26.218 6.465 34.666 1.00 94.12 71 ALA A N 1
ATOM 586 C CA . ALA A 1 71 ? -26.259 6.061 36.072 1.00 94.12 71 ALA A CA 1
ATOM 587 C C . ALA A 1 71 ? -24.933 6.326 36.809 1.00 94.12 71 ALA A C 1
ATOM 589 O O . ALA A 1 71 ? -24.922 6.589 38.012 1.00 94.12 71 ALA A O 1
ATOM 590 N N . HIS A 1 72 ? -23.796 6.229 36.117 1.00 92.50 72 HIS A N 1
ATOM 591 C CA . HIS A 1 72 ? -22.503 6.629 36.668 1.00 92.50 72 HIS A CA 1
ATOM 592 C C . HIS A 1 72 ? -22.404 8.145 36.838 1.00 92.50 72 HIS A C 1
ATOM 594 O O . HIS A 1 72 ? -21.950 8.588 37.888 1.00 92.50 72 HIS A O 1
ATOM 600 N N . GLU A 1 73 ? -22.854 8.918 35.852 1.00 93.19 73 GLU A N 1
ATOM 601 C CA . GLU A 1 73 ? -22.891 10.383 35.893 1.00 93.19 73 GLU A CA 1
ATOM 602 C C . GLU A 1 73 ? -23.808 10.889 37.012 1.00 93.19 73 GLU A C 1
ATOM 604 O O . GLU A 1 73 ? -23.365 11.697 37.821 1.00 93.19 73 GLU A O 1
ATOM 609 N N . ALA A 1 74 ? -25.018 10.335 37.149 1.00 92.25 74 ALA A N 1
ATOM 610 C CA . ALA A 1 74 ? -25.953 10.675 38.224 1.00 92.25 74 ALA A CA 1
ATOM 611 C C . ALA A 1 74 ? -25.353 10.409 39.615 1.00 92.25 74 ALA A C 1
ATOM 613 O O . ALA A 1 74 ? -25.349 11.287 40.477 1.00 92.25 74 ALA A O 1
ATOM 614 N N . ARG A 1 75 ? -24.736 9.234 39.813 1.00 90.12 75 ARG A N 1
ATOM 615 C CA . ARG A 1 75 ? -24.029 8.911 41.066 1.00 90.12 75 ARG A CA 1
ATOM 616 C C . ARG A 1 75 ? -22.831 9.822 41.325 1.00 90.12 75 ARG A C 1
ATOM 618 O O . ARG A 1 75 ? -22.480 10.042 42.4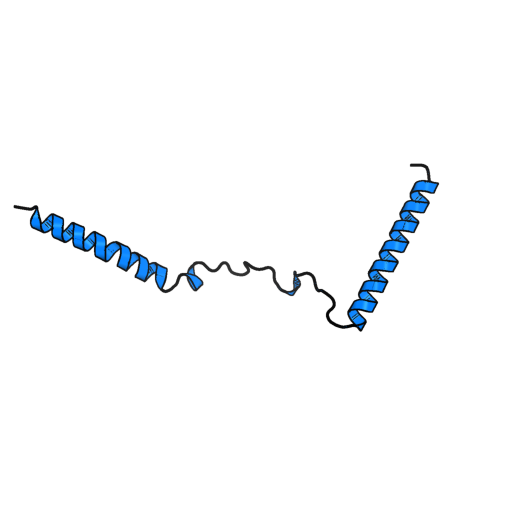82 1.00 90.12 75 ARG A O 1
ATOM 625 N N . ARG A 1 76 ? -22.178 10.318 40.270 1.00 87.62 76 ARG A N 1
ATOM 626 C CA . ARG A 1 76 ? -21.054 11.253 40.379 1.00 87.62 76 ARG A CA 1
ATOM 627 C C . ARG A 1 76 ? -21.542 12.645 40.789 1.00 87.62 76 ARG A C 1
ATOM 629 O O . ARG A 1 76 ? -20.976 13.207 41.717 1.00 87.62 76 ARG A O 1
ATOM 636 N N . SER A 1 77 ? -22.643 13.127 40.204 1.00 85.06 77 SER A N 1
ATOM 637 C CA . SER A 1 77 ? -23.289 14.383 40.611 1.00 85.06 77 SER A CA 1
ATOM 638 C C . SER A 1 77 ? -23.875 14.331 42.026 1.00 85.06 77 SER A C 1
ATOM 640 O O . SER A 1 77 ? -23.777 15.305 42.762 1.00 85.06 77 SER A O 1
ATOM 642 N N . GLU A 1 78 ? -24.427 13.189 42.452 1.00 84.25 78 GLU A N 1
ATOM 643 C CA . GLU A 1 78 ? -24.925 12.991 43.824 1.00 84.25 78 GLU A CA 1
ATOM 644 C C . GLU A 1 78 ? -23.795 12.952 44.864 1.00 84.25 78 GLU A C 1
ATOM 646 O O . GLU A 1 78 ? -24.007 13.307 46.023 1.00 84.25 78 GLU A O 1
ATOM 651 N N . ARG A 1 79 ? -22.583 12.539 44.464 1.00 81.31 79 ARG A N 1
ATOM 652 C CA . ARG A 1 79 ? -21.389 12.546 45.326 1.00 81.31 79 ARG A CA 1
ATOM 653 C C . ARG A 1 79 ? -20.725 13.916 45.474 1.00 81.31 79 ARG A C 1
ATOM 655 O O . ARG A 1 79 ? -19.811 14.015 46.287 1.00 81.31 79 ARG A O 1
ATOM 662 N N . GLY A 1 80 ? -21.195 14.945 44.766 1.00 68.06 80 GLY A N 1
ATOM 663 C CA . GLY A 1 80 ? -20.739 16.323 44.957 1.00 68.06 80 GLY A CA 1
ATOM 664 C C . GLY A 1 80 ? -19.282 16.582 44.558 1.00 68.06 80 GLY A C 1
ATOM 665 O O . GLY A 1 80 ? -18.601 17.324 45.263 1.00 68.06 80 GLY A O 1
ATOM 666 N N . GLU A 1 81 ? -18.811 15.976 43.462 1.00 54.84 81 GLU A N 1
ATOM 667 C CA . GLU A 1 81 ? -17.668 16.500 42.686 1.00 54.84 81 GLU A CA 1
ATOM 668 C C . GLU A 1 81 ? -18.148 17.442 41.578 1.00 54.84 81 GLU A C 1
ATOM 670 O O . GLU A 1 81 ? -19.167 17.106 40.928 1.00 54.84 81 GLU A O 1
#

Sequence (81 aa):
MGGLNLEVFKFGTYVLFPIGIMYYFGTNLDNRFTVGGFWPKPEECNHVPKDRDEVVAEYHRIVERQKLRQAHEARRSERGE